Protein AF-A0A9P3EKR0-F1 (afdb_monomer_lite)

Foldseek 3Di:
DADDFDADDQVVQVDDLPAAAEEEEQDDDDPPVPDDDPDDDPLGDDPVVVLVVLVVCCVPVVRYAYEYEEEDDDDDPSHPGYCHVVDDPNNLLNVLLSYQAYYYSPYPSVVSNVNSVHD

Radius of gyration: 14.38 Å; chains: 1; bounding box: 35×34×40 Å

pLDDT: mean 87.96, std 14.67, range [39.5, 98.25]

Structure (mmCIF, N/CA/C/O backbone):
data_AF-A0A9P3EKR0-F1
#
_entry.id   AF-A0A9P3EKR0-F1
#
loop_
_atom_site.group_PDB
_atom_site.id
_atom_site.type_symbol
_atom_site.label_atom_id
_atom_site.label_alt_id
_atom_site.label_comp_id
_atom_site.label_asym_id
_atom_site.label_entity_id
_atom_site.label_seq_id
_atom_site.pdbx_PDB_ins_code
_atom_site.Cartn_x
_atom_site.Cartn_y
_atom_site.Cartn_z
_atom_site.occupancy
_atom_site.B_iso_or_equiv
_atom_site.auth_seq_id
_atom_site.auth_comp_id
_atom_site.auth_asym_id
_atom_site.auth_atom_id
_atom_site.pdbx_PDB_model_num
ATOM 1 N N . MET A 1 1 ? -2.747 -22.035 1.538 1.00 55.47 1 MET A N 1
ATOM 2 C CA . MET A 1 1 ? -1.347 -21.800 1.963 1.00 55.47 1 MET A CA 1
ATOM 3 C C . MET A 1 1 ? -1.390 -20.834 3.137 1.00 55.47 1 MET A C 1
ATOM 5 O O . MET A 1 1 ? -2.161 -19.894 3.055 1.00 55.47 1 MET A O 1
ATOM 9 N N . VAL A 1 2 ? -0.666 -21.079 4.234 1.00 66.19 2 VAL A N 1
ATOM 10 C CA . VAL A 1 2 ? -0.644 -20.167 5.397 1.00 66.19 2 VAL A CA 1
ATOM 11 C C . VAL A 1 2 ? 0.753 -19.567 5.497 1.00 66.19 2 VAL A C 1
ATOM 13 O O . VAL A 1 2 ? 1.719 -20.300 5.704 1.00 66.19 2 VAL A O 1
ATOM 16 N N . LEU A 1 3 ? 0.871 -18.249 5.324 1.00 76.19 3 LEU A N 1
ATOM 17 C CA . LEU A 1 3 ? 2.134 -17.539 5.523 1.00 76.19 3 LEU A CA 1
ATOM 18 C C . LEU A 1 3 ? 2.416 -17.461 7.025 1.00 76.19 3 LEU A C 1
ATOM 20 O O . LEU A 1 3 ? 1.748 -16.727 7.751 1.00 76.19 3 LEU A O 1
ATOM 24 N N . ASN A 1 4 ? 3.407 -18.214 7.497 1.00 80.31 4 ASN A N 1
ATOM 25 C CA . ASN A 1 4 ? 3.853 -18.128 8.882 1.00 80.31 4 ASN A CA 1
ATOM 26 C C . ASN A 1 4 ? 4.919 -17.031 9.005 1.00 80.31 4 ASN A C 1
ATOM 28 O O . ASN A 1 4 ? 6.038 -17.183 8.515 1.00 80.31 4 ASN A O 1
ATOM 32 N N . TYR A 1 5 ? 4.561 -15.913 9.634 1.00 87.12 5 TYR A N 1
ATOM 33 C CA . TYR A 1 5 ? 5.472 -14.802 9.887 1.00 87.12 5 TYR A CA 1
ATOM 34 C C . TYR A 1 5 ? 5.229 -14.201 11.274 1.00 87.12 5 TYR A C 1
ATOM 36 O O . TYR A 1 5 ? 4.123 -14.244 11.814 1.00 87.12 5 TYR A O 1
ATOM 44 N N . LYS A 1 6 ? 6.273 -13.599 11.857 1.00 89.44 6 LYS A N 1
ATOM 45 C CA . LYS A 1 6 ? 6.142 -12.860 13.115 1.00 89.44 6 LYS A CA 1
ATOM 46 C C . LYS A 1 6 ? 5.519 -11.499 12.839 1.00 89.44 6 LYS A C 1
ATOM 48 O O . LYS A 1 6 ? 6.195 -10.604 12.336 1.00 89.44 6 LYS A O 1
ATOM 53 N N . GLU A 1 7 ? 4.255 -11.343 13.208 1.00 90.12 7 GLU A N 1
ATOM 54 C CA . GLU A 1 7 ? 3.566 -10.059 13.154 1.00 90.12 7 GLU A CA 1
ATOM 55 C C . GLU A 1 7 ? 4.327 -8.972 13.927 1.00 90.12 7 GLU A C 1
ATOM 57 O O . GLU A 1 7 ? 4.861 -9.201 15.018 1.00 90.12 7 GLU A O 1
ATOM 62 N N . ARG A 1 8 ? 4.412 -7.777 13.337 1.00 92.12 8 ARG A N 1
ATOM 63 C CA . ARG A 1 8 ? 5.178 -6.645 13.855 1.00 92.12 8 ARG A CA 1
ATOM 64 C C . ARG A 1 8 ? 4.286 -5.449 14.121 1.00 92.12 8 ARG A C 1
ATOM 66 O O . ARG A 1 8 ? 3.297 -5.217 13.436 1.00 92.12 8 ARG A O 1
ATOM 73 N N . ASN A 1 9 ? 4.706 -4.655 15.099 1.00 91.38 9 ASN A N 1
ATOM 74 C CA . ASN A 1 9 ? 4.109 -3.358 15.359 1.00 91.38 9 ASN A CA 1
ATOM 75 C C . ASN A 1 9 ? 4.397 -2.398 14.184 1.00 91.38 9 ASN A C 1
ATOM 77 O O . ASN A 1 9 ? 5.554 -2.248 13.768 1.00 91.38 9 ASN A O 1
ATOM 81 N N . ILE A 1 10 ? 3.336 -1.779 13.660 1.00 95.12 10 ILE A N 1
ATOM 82 C CA . ILE A 1 10 ? 3.358 -0.836 12.535 1.00 95.12 10 ILE A CA 1
ATOM 83 C C . ILE A 1 10 ? 3.234 0.638 12.963 1.00 95.12 10 ILE A C 1
ATOM 85 O O . ILE A 1 10 ? 3.474 1.509 12.130 1.00 95.12 10 ILE A O 1
ATOM 89 N N . SER A 1 11 ? 3.015 0.935 14.251 1.00 94.12 11 SER A N 1
ATOM 90 C CA . SER A 1 11 ? 2.837 2.303 14.779 1.00 94.12 11 SER A CA 1
ATOM 91 C C . SER A 1 11 ? 4.028 3.219 14.514 1.00 94.12 11 SER A C 1
ATOM 93 O O . SER A 1 11 ? 3.870 4.411 14.269 1.00 94.12 11 SER A O 1
ATOM 95 N N . LYS A 1 12 ? 5.239 2.656 14.434 1.00 92.38 12 LYS A N 1
ATOM 96 C CA . LYS A 1 12 ? 6.458 3.389 14.049 1.00 92.38 12 LYS A CA 1
ATOM 97 C C . LYS A 1 12 ? 6.412 3.999 12.641 1.00 92.38 12 LYS A C 1
ATOM 99 O O . LYS A 1 12 ? 7.286 4.788 12.298 1.00 92.38 12 LYS A O 1
ATOM 104 N N . PHE A 1 13 ? 5.468 3.573 11.805 1.00 94.12 13 PHE A N 1
ATOM 105 C CA . PHE A 1 13 ? 5.230 4.121 10.472 1.00 94.12 13 PHE A CA 1
ATOM 106 C C . PHE A 1 13 ? 4.081 5.142 10.451 1.00 94.12 13 PHE A C 1
ATOM 108 O O . PHE A 1 13 ? 3.751 5.637 9.380 1.00 94.12 13 PHE A O 1
ATOM 115 N N . GLY A 1 14 ? 3.472 5.453 11.602 1.00 94.50 14 GLY A N 1
ATOM 116 C CA . GLY A 1 14 ? 2.264 6.281 11.679 1.00 94.50 14 GLY A CA 1
ATOM 117 C C . GLY A 1 14 ? 0.996 5.554 11.212 1.00 94.50 14 GLY A C 1
ATOM 118 O O . GLY A 1 14 ? 0.072 6.206 10.718 1.00 94.50 14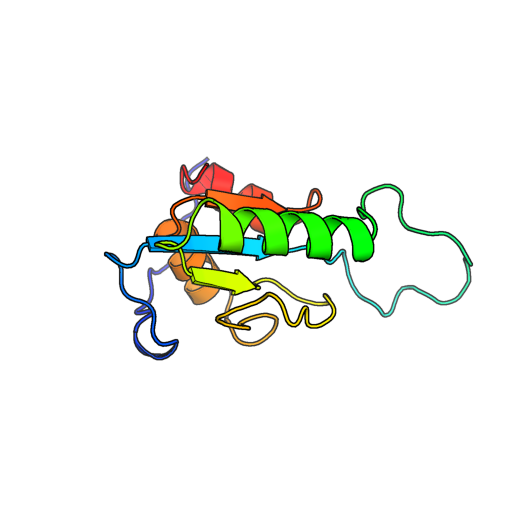 GLY A O 1
ATOM 119 N N . LEU A 1 15 ? 0.991 4.219 11.318 1.00 95.50 15 LEU A N 1
ATOM 120 C CA . LEU A 1 15 ? -0.140 3.346 11.004 1.00 95.50 15 LEU A CA 1
ATOM 121 C C . LEU A 1 15 ? -0.527 2.517 12.224 1.00 95.50 15 LEU A C 1
ATOM 123 O O . LEU A 1 15 ? 0.351 1.970 12.887 1.00 95.50 15 LEU A O 1
ATOM 127 N N . ASP A 1 16 ? -1.821 2.320 12.430 1.00 93.00 16 ASP A N 1
ATOM 128 C CA . ASP A 1 16 ? -2.358 1.403 13.436 1.00 93.00 16 ASP A CA 1
ATOM 129 C C . ASP A 1 16 ? -3.240 0.317 12.805 1.00 93.00 16 ASP A C 1
ATOM 131 O O . ASP A 1 16 ? -3.603 0.383 11.633 1.00 93.00 16 ASP A O 1
ATOM 135 N N . LYS A 1 17 ? -3.575 -0.725 13.577 1.00 90.88 17 LYS A N 1
ATOM 136 C CA . LYS A 1 17 ? -4.391 -1.857 13.089 1.00 90.88 17 LYS A CA 1
ATOM 137 C C . LYS A 1 17 ? -5.814 -1.451 12.690 1.00 90.88 17 LYS A C 1
ATOM 139 O O . LYS A 1 17 ? -6.416 -2.111 11.853 1.00 90.88 17 LYS A O 1
ATOM 144 N N . GLU A 1 18 ? -6.317 -0.376 13.291 1.00 92.12 18 GLU A N 1
ATOM 145 C CA . GLU A 1 18 ? -7.655 0.178 13.051 1.00 92.12 18 GLU A CA 1
ATOM 146 C C . GLU A 1 18 ? -7.654 1.296 11.993 1.00 92.12 18 GLU A C 1
ATOM 148 O O . GLU A 1 18 ? -8.715 1.823 11.640 1.00 92.12 18 GLU A O 1
ATOM 153 N N . ASP A 1 19 ? -6.476 1.691 11.488 1.00 91.94 19 ASP A N 1
ATOM 154 C CA . ASP A 1 19 ? -6.388 2.719 10.454 1.00 91.94 19 ASP A CA 1
ATOM 155 C C . ASP A 1 19 ? -7.054 2.238 9.165 1.00 91.94 19 ASP A C 1
ATOM 157 O O . ASP A 1 19 ? -6.884 1.106 8.713 1.00 91.94 19 ASP A O 1
ATOM 161 N N . LYS A 1 20 ? -7.756 3.152 8.495 1.00 95.06 20 LYS A N 1
ATOM 162 C CA . LYS A 1 20 ? -8.275 2.907 7.150 1.00 95.06 20 LYS A CA 1
ATOM 163 C C . LYS A 1 20 ? -7.232 3.340 6.134 1.00 95.06 20 LYS A C 1
ATOM 165 O O . LYS A 1 20 ? -7.016 4.533 5.927 1.00 95.06 20 LYS A O 1
ATOM 170 N N . TYR A 1 21 ? -6.582 2.375 5.495 1.00 98.12 21 TYR A N 1
ATOM 171 C CA . TYR A 1 21 ? -5.605 2.647 4.447 1.00 98.12 21 TYR A CA 1
ATOM 172 C C . TYR A 1 21 ? -5.606 1.588 3.352 1.00 98.12 21 TYR A C 1
ATOM 174 O O . TYR A 1 21 ? -5.989 0.439 3.566 1.00 98.12 21 TYR A O 1
ATOM 182 N N . ILE A 1 22 ? -5.185 2.012 2.167 1.00 98.25 22 ILE A N 1
ATOM 183 C CA . ILE A 1 22 ? -5.009 1.181 0.981 1.00 98.25 22 ILE A CA 1
ATOM 184 C C . ILE A 1 22 ? -3.512 1.103 0.723 1.00 98.25 22 ILE A C 1
ATOM 186 O O . ILE A 1 22 ? -2.827 2.129 0.726 1.00 98.25 22 ILE A O 1
ATOM 190 N N . THR A 1 23 ? -3.002 -0.104 0.510 1.00 98.25 23 THR A N 1
ATOM 191 C CA . THR A 1 23 ? -1.609 -0.292 0.110 1.00 98.25 23 THR A CA 1
ATOM 192 C C . THR A 1 23 ? -1.513 -0.469 -1.396 1.00 98.25 23 THR A C 1
ATOM 194 O O . THR A 1 23 ? -2.407 -1.034 -2.022 1.00 98.25 23 THR A O 1
ATOM 197 N N . PHE A 1 24 ? -0.421 -0.005 -1.996 1.00 97.44 24 PHE A N 1
ATOM 198 C CA . PHE A 1 24 ? -0.146 -0.306 -3.395 1.00 97.44 24 PHE A CA 1
ATOM 199 C C . PHE A 1 24 ? 1.342 -0.518 -3.666 1.00 97.44 24 PHE A C 1
ATOM 201 O O . PHE A 1 24 ? 2.207 0.074 -3.012 1.00 97.44 24 PHE A O 1
ATOM 208 N N . GLN A 1 25 ? 1.625 -1.347 -4.664 1.00 94.00 25 GLN A N 1
ATOM 209 C CA . GLN A 1 25 ? 2.936 -1.499 -5.279 1.00 94.00 25 GLN A CA 1
ATOM 210 C C . GLN A 1 25 ? 2.766 -1.398 -6.797 1.00 94.00 25 GLN A C 1
ATOM 212 O O . GLN A 1 25 ? 1.952 -2.094 -7.382 1.00 94.00 25 GLN A O 1
ATOM 217 N N . HIS A 1 26 ? 3.548 -0.541 -7.450 1.00 89.94 26 HIS A N 1
ATOM 218 C CA . HIS A 1 26 ? 3.450 -0.349 -8.906 1.00 89.94 26 HIS A CA 1
ATOM 219 C C . HIS A 1 26 ? 4.753 -0.632 -9.661 1.00 89.94 26 HIS A C 1
ATOM 221 O O . HIS A 1 26 ? 4.843 -0.418 -10.870 1.00 89.94 26 HIS A O 1
ATOM 227 N N . GLY A 1 27 ? 5.795 -1.035 -8.933 1.00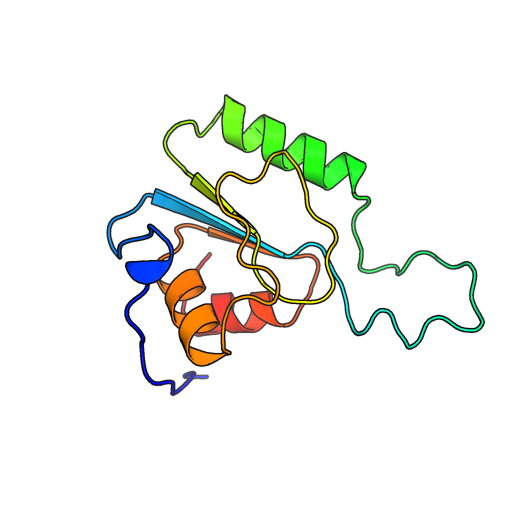 81.12 27 GLY A N 1
ATOM 228 C CA . GLY A 1 27 ? 7.083 -1.400 -9.505 1.00 81.12 27 GLY A CA 1
ATOM 229 C C . GLY A 1 27 ? 7.196 -2.901 -9.728 1.00 81.12 27 GLY A C 1
ATOM 230 O O . GLY A 1 27 ? 6.471 -3.700 -9.131 1.00 81.12 27 GLY A O 1
ATOM 231 N N . TRP A 1 28 ? 8.178 -3.277 -10.542 1.00 74.50 28 TRP A N 1
ATOM 232 C CA . TRP A 1 28 ? 8.482 -4.665 -10.858 1.00 74.50 28 TRP A CA 1
ATOM 233 C C . TRP A 1 28 ? 9.993 -4.921 -10.802 1.00 74.50 28 TRP A C 1
ATOM 235 O O . TRP A 1 28 ? 10.773 -4.150 -11.359 1.00 74.50 28 TRP A O 1
ATOM 245 N N . GLY A 1 29 ? 10.388 -6.031 -10.168 1.00 65.38 29 GLY A N 1
ATOM 246 C CA . GLY A 1 29 ? 11.737 -6.606 -10.250 1.00 65.38 29 GLY A CA 1
ATOM 247 C C . GLY A 1 29 ? 12.894 -5.704 -9.796 1.00 65.38 29 GLY A C 1
ATOM 248 O O . GLY A 1 29 ? 12.703 -4.662 -9.176 1.00 65.38 29 GLY A O 1
ATOM 249 N N . ASN A 1 30 ? 14.130 -6.136 -10.070 1.00 57.78 30 ASN A N 1
ATOM 250 C CA . ASN A 1 30 ? 15.343 -5.348 -9.835 1.00 57.78 30 ASN A CA 1
ATOM 251 C C . ASN A 1 30 ? 15.577 -4.389 -11.008 1.00 57.78 30 ASN A C 1
ATOM 253 O O . ASN A 1 30 ? 15.766 -4.841 -12.137 1.00 57.78 30 ASN A O 1
ATOM 257 N N . LYS A 1 31 ? 15.688 -3.081 -10.725 1.00 54.62 31 LYS A N 1
ATOM 258 C CA . LYS A 1 31 ? 16.067 -2.044 -11.711 1.00 54.62 31 LYS A CA 1
ATOM 259 C C . LYS A 1 31 ? 17.380 -2.361 -12.464 1.00 54.62 31 LYS A C 1
ATOM 261 O O . LYS A 1 31 ? 17.614 -1.808 -13.529 1.00 54.62 31 LYS A O 1
ATOM 266 N N . GLY A 1 32 ? 18.220 -3.255 -11.925 1.00 46.25 32 GLY A N 1
ATOM 267 C CA . GLY A 1 32 ? 19.552 -3.601 -12.434 1.00 46.25 32 GLY A CA 1
ATOM 268 C C . GLY A 1 32 ? 19.641 -4.655 -13.547 1.00 46.25 32 GLY A C 1
ATOM 269 O O . GLY A 1 32 ? 20.718 -4.805 -14.107 1.00 46.25 32 GLY A O 1
ATOM 270 N N . TYR A 1 33 ? 18.563 -5.353 -13.929 1.00 44.16 33 TYR A N 1
ATOM 271 C CA . TYR A 1 33 ? 18.595 -6.254 -15.105 1.00 44.16 33 TYR A CA 1
ATOM 272 C C . TYR A 1 33 ? 18.340 -5.518 -16.435 1.00 44.16 33 TYR A C 1
ATOM 274 O O . TYR A 1 33 ? 18.068 -6.132 -17.464 1.00 44.16 33 TYR A O 1
ATOM 282 N N . ILE A 1 34 ? 18.435 -4.186 -16.419 1.00 47.25 34 ILE A N 1
ATOM 283 C CA . ILE A 1 34 ? 18.130 -3.297 -17.542 1.00 47.25 34 ILE A CA 1
ATOM 284 C C . ILE A 1 34 ? 19.440 -2.813 -18.163 1.00 47.25 34 ILE A C 1
ATOM 286 O O . ILE A 1 34 ? 19.802 -1.643 -18.100 1.00 47.25 34 ILE A O 1
ATOM 290 N N . THR A 1 35 ? 20.167 -3.733 -18.781 1.00 39.50 35 THR A N 1
ATOM 291 C CA . THR A 1 35 ? 21.203 -3.398 -19.761 1.00 39.50 35 THR A CA 1
ATOM 292 C C . THR A 1 35 ? 20.885 -4.182 -21.028 1.00 39.50 35 THR A C 1
ATOM 294 O O . THR A 1 35 ? 21.355 -5.304 -21.189 1.00 39.50 35 THR A O 1
ATOM 297 N N . GLY A 1 36 ? 20.028 -3.647 -21.906 1.00 42.34 36 GLY A N 1
ATOM 298 C CA . GLY A 1 36 ? 19.916 -4.206 -23.261 1.00 42.34 36 GLY A CA 1
ATOM 299 C C . GLY A 1 36 ? 18.595 -4.050 -24.007 1.00 42.34 36 GLY A C 1
ATOM 300 O O . GLY A 1 36 ? 18.6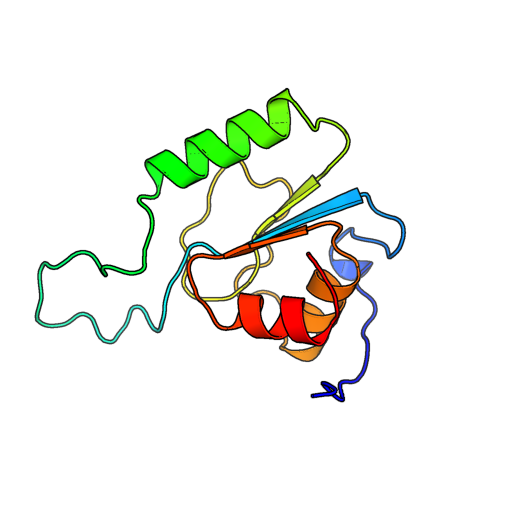13 -4.124 -25.229 1.00 42.34 36 GLY A O 1
ATOM 301 N N . MET A 1 37 ? 17.457 -3.819 -23.346 1.00 44.59 37 MET A N 1
ATOM 302 C CA . MET A 1 37 ? 16.169 -3.745 -24.051 1.00 44.59 37 MET A CA 1
ATOM 303 C C . MET A 1 37 ? 15.392 -2.490 -23.667 1.00 44.59 37 MET A C 1
ATOM 305 O O . MET A 1 37 ? 14.937 -2.328 -22.540 1.00 44.59 37 MET A O 1
ATOM 309 N N . SER A 1 38 ? 15.199 -1.623 -24.653 1.00 51.38 38 SER A N 1
ATOM 310 C CA . SER A 1 38 ? 14.344 -0.431 -24.682 1.00 51.38 38 SER A CA 1
ATOM 311 C C . SER A 1 38 ? 12.835 -0.736 -24.554 1.00 51.38 38 SER A C 1
ATOM 313 O O . SER A 1 38 ? 11.997 0.019 -25.045 1.00 51.38 38 SER A O 1
ATOM 315 N N . GLY A 1 39 ? 12.461 -1.851 -23.921 1.00 52.41 39 GLY A N 1
ATOM 316 C CA . GLY A 1 39 ? 11.093 -2.360 -23.861 1.00 52.41 39 GLY A CA 1
ATOM 317 C C . GLY A 1 39 ? 10.439 -2.104 -22.509 1.00 52.41 39 GLY A C 1
ATOM 318 O O . GLY A 1 39 ? 10.948 -2.523 -21.472 1.00 52.41 39 GLY A O 1
ATOM 319 N N . ARG A 1 40 ? 9.277 -1.445 -22.514 1.00 55.84 40 ARG A N 1
ATOM 320 C CA . ARG A 1 40 ? 8.381 -1.396 -21.349 1.00 55.84 40 ARG A CA 1
ATOM 321 C C . ARG A 1 40 ? 7.988 -2.825 -20.962 1.00 55.84 40 ARG A C 1
ATOM 323 O O . ARG A 1 40 ? 7.549 -3.591 -21.815 1.00 55.84 40 ARG A O 1
ATOM 330 N N . TYR A 1 41 ? 8.119 -3.174 -19.686 1.00 67.69 41 TYR A N 1
ATOM 331 C CA . TYR A 1 41 ? 7.649 -4.457 -19.167 1.00 67.69 41 TYR A CA 1
ATOM 332 C C . TYR A 1 41 ? 6.135 -4.587 -19.355 1.00 67.69 41 TYR A C 1
ATOM 334 O O . TYR A 1 41 ? 5.383 -3.704 -18.951 1.00 67.69 41 TYR A O 1
ATOM 342 N N . THR A 1 42 ? 5.680 -5.707 -19.919 1.00 76.00 42 THR A N 1
ATOM 343 C CA . THR A 1 42 ? 4.259 -5.956 -20.234 1.00 76.00 42 THR A CA 1
ATOM 344 C C . THR A 1 42 ? 3.364 -6.076 -19.001 1.00 76.00 42 THR A C 1
ATOM 346 O O . THR A 1 42 ? 2.153 -5.920 -19.112 1.00 76.00 42 THR A O 1
ATOM 349 N N . LYS A 1 43 ? 3.957 -6.330 -17.829 1.00 76.88 43 LYS A N 1
ATOM 350 C CA . LYS A 1 43 ? 3.257 -6.401 -16.540 1.00 76.88 43 LYS A CA 1
ATOM 351 C C . LYS A 1 43 ? 3.087 -5.042 -15.859 1.00 76.88 43 LYS A C 1
ATOM 353 O O . LYS A 1 43 ? 2.275 -4.912 -14.953 1.00 76.88 43 LYS A O 1
ATOM 358 N N . ILE A 1 44 ? 3.848 -4.025 -16.273 1.00 82.25 44 ILE A N 1
ATOM 359 C CA . ILE A 1 44 ? 3.809 -2.712 -15.627 1.00 82.25 44 ILE A CA 1
ATOM 360 C C . ILE A 1 44 ? 2.726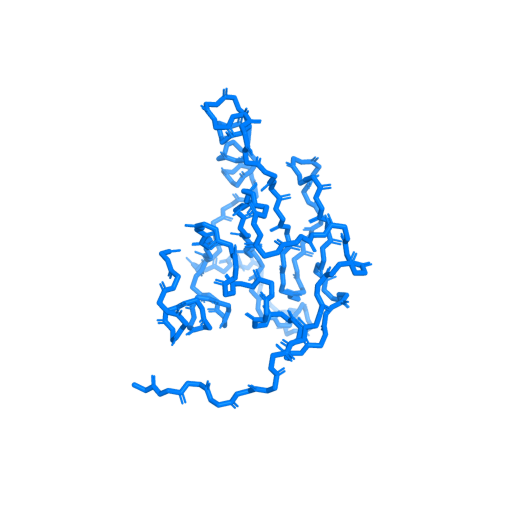 -1.859 -16.278 1.00 82.25 44 ILE A C 1
ATOM 362 O O . ILE A 1 44 ? 2.764 -1.565 -17.473 1.00 82.25 44 ILE A O 1
ATOM 366 N N . TRP A 1 45 ? 1.787 -1.398 -15.460 1.00 87.75 45 TRP A N 1
ATOM 367 C CA . TRP A 1 45 ? 0.839 -0.373 -15.860 1.00 87.75 45 TRP A CA 1
ATOM 368 C C . TRP A 1 45 ? 1.516 0.998 -15.825 1.00 87.75 45 TRP A C 1
ATOM 370 O O . TRP A 1 45 ? 2.260 1.305 -14.895 1.00 87.75 45 TRP A O 1
ATOM 380 N N . GLU A 1 46 ? 1.289 1.825 -16.848 1.00 86.44 46 GLU A N 1
ATOM 381 C CA . GLU A 1 46 ? 1.986 3.109 -16.969 1.00 86.44 46 GLU A CA 1
ATOM 382 C C . GLU A 1 46 ? 1.780 3.995 -15.731 1.00 86.44 46 GLU A C 1
ATOM 384 O O . GLU A 1 46 ? 0.660 4.141 -15.239 1.00 86.44 46 GLU A O 1
ATOM 389 N N . THR A 1 47 ? 2.843 4.669 -15.279 1.00 89.00 47 THR A N 1
ATOM 390 C CA . THR A 1 47 ? 2.819 5.542 -14.094 1.00 89.00 47 THR A CA 1
ATOM 391 C C . THR A 1 47 ? 1.692 6.572 -14.137 1.00 89.00 47 THR A C 1
ATOM 393 O O . THR A 1 47 ? 1.040 6.811 -13.128 1.00 89.00 47 THR A O 1
ATOM 396 N N . LYS A 1 48 ? 1.396 7.145 -15.312 1.00 91.25 48 LYS A N 1
ATOM 397 C CA . LYS A 1 48 ? 0.298 8.114 -15.480 1.00 91.25 48 LYS A CA 1
ATOM 398 C C . LYS A 1 48 ? -1.071 7.535 -15.097 1.00 91.25 48 LYS A C 1
ATOM 400 O O . LYS A 1 48 ? -1.933 8.254 -14.603 1.00 91.25 48 LYS A O 1
ATOM 405 N N . ASN A 1 49 ? -1.267 6.236 -15.314 1.00 94.31 49 ASN A N 1
ATOM 406 C CA . ASN A 1 49 ? -2.512 5.566 -14.984 1.00 94.31 49 ASN A CA 1
ATOM 407 C C . ASN A 1 49 ? -2.604 5.293 -13.480 1.00 94.31 49 ASN A C 1
ATOM 409 O O . ASN A 1 49 ? -3.668 5.490 -12.898 1.00 94.31 49 ASN A O 1
ATOM 413 N N . TRP A 1 50 ? -1.484 4.928 -12.845 1.00 95.19 50 TRP A N 1
ATOM 414 C CA . TRP A 1 50 ? -1.388 4.851 -11.388 1.00 95.19 50 TRP A CA 1
ATOM 415 C C . TRP A 1 50 ? -1.699 6.190 -10.734 1.00 95.19 50 TRP A C 1
ATOM 417 O O . TRP A 1 50 ? -2.575 6.238 -9.880 1.00 95.19 50 TRP A O 1
ATOM 427 N N . LYS A 1 51 ? -1.075 7.283 -11.188 1.00 96.06 51 LYS A N 1
ATOM 428 C CA . LYS A 1 51 ? -1.380 8.639 -10.705 1.00 96.06 51 LYS A CA 1
ATOM 429 C C . LYS A 1 51 ? -2.876 8.938 -10.775 1.00 96.06 51 LYS A C 1
ATOM 431 O O . LYS A 1 51 ? -3.498 9.210 -9.755 1.00 96.06 51 LYS A O 1
ATOM 436 N N . ARG A 1 52 ? -3.484 8.731 -11.949 1.00 97.81 52 ARG A N 1
ATOM 437 C CA . ARG A 1 52 ? -4.931 8.905 -12.154 1.00 97.81 52 ARG A CA 1
ATOM 438 C C . ARG A 1 52 ? -5.778 8.031 -11.220 1.00 97.81 52 ARG A C 1
ATOM 440 O O . ARG A 1 52 ? -6.820 8.473 -10.739 1.00 97.81 52 ARG A O 1
ATOM 447 N N . LEU A 1 53 ? -5.374 6.784 -10.976 1.00 97.62 53 LEU A N 1
ATOM 448 C CA . LEU A 1 53 ? -6.055 5.893 -10.035 1.00 97.62 53 LEU A CA 1
ATOM 449 C C . LEU A 1 53 ? -5.974 6.438 -8.604 1.00 97.62 53 LEU A C 1
ATOM 451 O O . LEU A 1 53 ? -7.004 6.527 -7.940 1.00 97.62 53 LEU A O 1
ATOM 455 N N . LEU A 1 54 ? -4.785 6.828 -8.144 1.00 97.50 54 LEU A N 1
ATOM 456 C CA . LEU A 1 54 ? -4.578 7.347 -6.792 1.00 97.50 54 LEU A CA 1
ATOM 457 C C . LEU A 1 54 ? -5.314 8.677 -6.578 1.00 97.50 54 LEU A C 1
ATOM 459 O O . LEU A 1 54 ? -5.954 8.854 -5.545 1.00 97.50 54 LEU A O 1
ATOM 463 N N . GLU A 1 55 ? -5.324 9.570 -7.569 1.00 97.44 55 GLU A N 1
ATOM 464 C CA . GLU A 1 55 ? -6.132 10.798 -7.556 1.00 97.44 55 GLU A CA 1
ATOM 465 C C . GLU A 1 55 ? -7.627 10.496 -7.400 1.00 97.44 55 GLU A C 1
ATOM 467 O O . GLU A 1 55 ? -8.315 11.116 -6.586 1.00 97.44 55 GLU A O 1
ATOM 472 N N . ASN A 1 56 ? -8.142 9.518 -8.153 1.00 97.75 56 ASN A N 1
ATOM 473 C CA . ASN A 1 56 ? -9.534 9.092 -8.036 1.00 97.75 56 ASN A CA 1
ATOM 474 C C . ASN A 1 56 ? -9.819 8.496 -6.651 1.00 97.75 56 ASN A C 1
ATOM 476 O O . ASN A 1 56 ? -10.824 8.847 -6.041 1.00 97.75 56 ASN A O 1
ATOM 480 N N . ILE A 1 57 ? -8.930 7.652 -6.117 1.00 97.12 57 ILE A N 1
ATOM 481 C CA . ILE A 1 57 ? -9.063 7.105 -4.760 1.00 97.12 57 ILE A CA 1
ATOM 482 C C . ILE A 1 57 ? -9.095 8.240 -3.733 1.00 97.12 57 ILE A C 1
ATOM 484 O O . ILE A 1 57 ? -9.999 8.271 -2.906 1.00 97.12 57 ILE A O 1
ATOM 488 N N . LYS A 1 58 ? -8.188 9.220 -3.808 1.00 95.50 58 LYS A N 1
ATOM 489 C CA . LYS A 1 58 ? -8.199 10.379 -2.899 1.00 95.50 58 LYS A CA 1
ATOM 490 C C . LYS A 1 58 ? -9.501 11.167 -2.980 1.00 95.50 58 LYS A C 1
ATOM 492 O O . LYS A 1 58 ? -10.025 11.597 -1.952 1.00 95.50 58 LYS A O 1
ATOM 497 N N . ARG A 1 59 ? -10.036 11.357 -4.189 1.00 96.56 59 ARG A N 1
ATOM 498 C CA . ARG A 1 59 ? -11.272 12.115 -4.411 1.00 96.56 59 ARG A CA 1
ATOM 499 C C . ARG A 1 59 ? -12.504 11.392 -3.865 1.00 96.56 59 ARG A C 1
ATOM 501 O O . ARG A 1 59 ? -13.296 12.018 -3.160 1.00 96.56 59 ARG A O 1
ATOM 508 N N . GLU A 1 60 ? -12.647 10.104 -4.170 1.00 97.06 60 GLU A N 1
ATOM 509 C CA . GLU A 1 60 ? -13.851 9.317 -3.864 1.00 97.06 60 GLU A CA 1
ATOM 510 C C . GLU A 1 60 ? -13.798 8.651 -2.474 1.00 97.06 60 GLU A C 1
ATOM 512 O O . GLU A 1 60 ? -14.818 8.492 -1.807 1.00 97.06 60 GLU A O 1
ATOM 517 N N . LEU A 1 61 ? -12.605 8.290 -1.995 1.00 95.31 61 LEU A N 1
ATOM 518 C CA . LEU A 1 61 ? -12.365 7.511 -0.774 1.00 95.31 61 LEU A CA 1
ATOM 519 C C . LEU A 1 61 ? -11.550 8.302 0.263 1.00 95.31 61 LEU A C 1
ATOM 521 O O . LEU A 1 61 ? -10.622 7.779 0.872 1.00 95.31 61 LEU A O 1
ATOM 525 N N . LYS A 1 62 ? -11.950 9.550 0.538 1.00 91.12 62 LYS A N 1
ATOM 526 C CA . LYS A 1 62 ? -11.255 10.521 1.422 1.00 91.12 62 LYS A CA 1
ATOM 527 C C . LYS A 1 62 ? -10.870 10.026 2.827 1.00 91.12 62 LYS A C 1
ATOM 529 O O . LYS A 1 62 ? -10.084 10.674 3.507 1.00 91.12 62 LYS A O 1
ATOM 534 N N . LYS A 1 63 ? -11.468 8.930 3.302 1.00 93.88 63 LYS A N 1
ATOM 535 C CA . LYS A 1 63 ? -11.187 8.334 4.620 1.00 93.88 63 LYS A CA 1
ATOM 536 C C . LYS A 1 63 ? -9.989 7.382 4.616 1.00 93.88 63 LYS A C 1
ATOM 538 O O . LYS A 1 63 ? -9.580 6.963 5.693 1.00 93.88 63 LYS A O 1
ATOM 543 N N . PHE A 1 64 ? -9.483 6.998 3.445 1.00 96.75 64 PHE A N 1
ATOM 544 C CA . PHE A 1 64 ? -8.393 6.039 3.316 1.00 96.75 64 PHE A CA 1
ATOM 545 C C . PHE A 1 64 ? -7.075 6.757 3.047 1.00 96.75 64 PHE A C 1
ATOM 547 O O . PHE A 1 64 ? -6.974 7.514 2.084 1.00 96.75 64 PHE A O 1
ATOM 554 N N . LYS A 1 65 ? -6.054 6.478 3.864 1.00 96.88 65 LYS A N 1
ATOM 555 C CA . LYS A 1 65 ? -4.669 6.852 3.541 1.00 96.88 65 LYS A CA 1
ATOM 556 C C . LYS A 1 65 ? -4.163 5.974 2.393 1.00 96.88 65 LYS A C 1
ATOM 558 O O . LYS A 1 65 ? -4.431 4.771 2.371 1.00 96.88 65 LYS A O 1
ATOM 563 N N . ILE A 1 66 ? -3.387 6.541 1.480 1.00 98.19 66 ILE A N 1
ATOM 564 C CA . ILE A 1 66 ? -2.707 5.805 0.411 1.00 98.19 66 ILE A CA 1
ATOM 565 C C . ILE A 1 66 ? -1.269 5.510 0.841 1.00 98.19 66 ILE A C 1
ATOM 567 O O . ILE A 1 66 ? -0.475 6.426 1.065 1.00 98.19 66 ILE A O 1
ATOM 571 N N . VAL A 1 67 ? -0.924 4.226 0.943 1.00 98.19 67 VAL A N 1
ATOM 572 C CA . VAL A 1 67 ? 0.379 3.756 1.430 1.00 98.19 67 VAL A CA 1
ATOM 573 C C . VAL A 1 67 ? 1.128 3.028 0.320 1.00 98.19 67 VAL A C 1
ATOM 575 O O . VAL A 1 67 ? 0.713 1.965 -0.138 1.00 98.19 67 VAL A O 1
ATOM 578 N N . GLN A 1 68 ? 2.274 3.562 -0.091 1.00 97.56 68 GLN A N 1
ATOM 579 C CA . GLN A 1 68 ? 3.117 2.918 -1.095 1.00 97.56 68 GLN A CA 1
ATOM 580 C C . GLN A 1 68 ? 4.097 1.950 -0.430 1.00 97.56 68 GLN A C 1
ATOM 582 O O . GLN A 1 68 ? 4.885 2.353 0.430 1.00 97.56 68 GLN A O 1
ATOM 587 N N . VAL A 1 69 ? 4.087 0.685 -0.847 1.00 96.56 69 VAL A N 1
ATOM 588 C CA . VAL A 1 69 ? 4.910 -0.394 -0.277 1.00 96.56 69 VAL A CA 1
ATOM 589 C C . VAL A 1 69 ? 5.775 -1.076 -1.344 1.00 96.56 69 VAL A C 1
ATOM 591 O O . VAL A 1 69 ? 5.775 -0.683 -2.510 1.00 96.56 69 VAL A O 1
ATOM 594 N N . GLY A 1 70 ? 6.547 -2.085 -0.933 1.00 91.25 70 GLY A N 1
ATOM 595 C CA . GLY A 1 70 ? 7.365 -2.898 -1.831 1.00 91.25 70 GLY A CA 1
ATOM 596 C C . GLY A 1 70 ? 8.818 -2.443 -1.935 1.00 91.25 70 GLY A C 1
ATOM 597 O O . GLY A 1 70 ? 9.376 -1.870 -0.994 1.00 91.25 70 GLY A O 1
ATOM 598 N N . ILE A 1 71 ? 9.427 -2.754 -3.078 1.00 86.88 71 ILE A N 1
ATOM 599 C CA . ILE A 1 71 ? 10.788 -2.369 -3.474 1.00 86.88 71 ILE A CA 1
ATOM 600 C C . ILE A 1 71 ? 10.783 -1.872 -4.927 1.00 86.88 71 ILE A C 1
ATOM 602 O O . ILE A 1 71 ? 9.877 -2.190 -5.696 1.00 86.88 71 ILE A O 1
ATOM 606 N N . ASN A 1 72 ? 11.818 -1.125 -5.322 1.00 79.38 72 ASN A N 1
ATOM 607 C CA . ASN A 1 72 ? 12.143 -0.818 -6.725 1.00 79.38 72 ASN A CA 1
ATOM 608 C C . ASN A 1 72 ? 11.079 -0.055 -7.544 1.00 79.38 72 ASN A C 1
ATOM 610 O O . ASN A 1 72 ? 11.171 -0.013 -8.7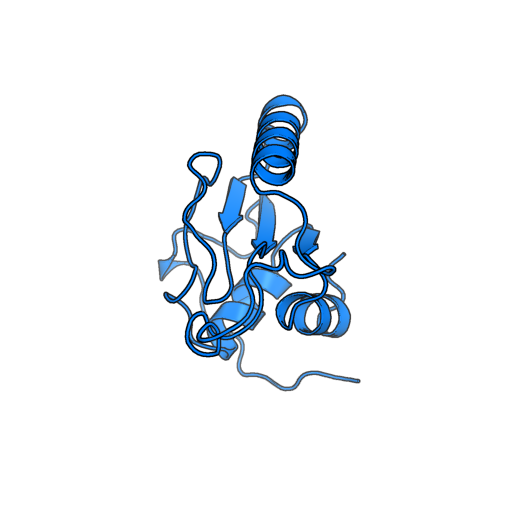68 1.00 79.38 72 ASN A O 1
ATOM 614 N N . SER A 1 73 ? 10.118 0.604 -6.895 1.00 83.19 73 SER A N 1
ATOM 615 C CA . SER A 1 73 ? 9.181 1.534 -7.551 1.00 83.19 73 SER A CA 1
ATOM 616 C C . SER A 1 73 ? 9.591 3.001 -7.364 1.00 83.19 73 SER A C 1
ATOM 618 O O . SER A 1 73 ? 10.298 3.321 -6.405 1.00 83.19 73 SER A O 1
ATOM 620 N N . ASP A 1 74 ? 9.191 3.884 -8.280 1.00 87.75 74 ASP A N 1
ATOM 621 C CA . ASP A 1 74 ? 9.426 5.327 -8.136 1.00 87.75 74 ASP A CA 1
ATOM 622 C C . ASP A 1 74 ? 8.479 5.918 -7.088 1.00 87.75 74 ASP A C 1
ATOM 624 O O . ASP A 1 74 ? 7.470 5.313 -6.749 1.00 87.75 74 ASP A O 1
ATOM 628 N N . TYR A 1 75 ? 8.784 7.080 -6.524 1.00 93.19 75 TYR A N 1
ATOM 629 C CA . TYR A 1 75 ? 7.844 7.742 -5.617 1.00 93.19 75 TYR A CA 1
ATOM 630 C C . TYR A 1 75 ? 6.683 8.361 -6.408 1.00 93.19 75 TYR A C 1
ATOM 632 O O . TYR A 1 75 ? 6.923 9.052 -7.399 1.00 93.19 75 TYR A O 1
ATOM 640 N N . LEU A 1 76 ? 5.441 8.137 -5.959 1.00 94.88 76 LEU A N 1
ATOM 641 C CA . LEU A 1 76 ? 4.257 8.835 -6.472 1.00 94.88 76 LEU A CA 1
ATOM 642 C C . LEU A 1 76 ? 3.766 9.856 -5.442 1.00 94.88 76 LEU A C 1
ATOM 644 O O . LEU A 1 76 ? 3.480 9.485 -4.303 1.00 94.88 76 LEU A O 1
ATOM 648 N N . GLU A 1 77 ? 3.650 11.122 -5.844 1.00 96.62 77 GLU A N 1
ATOM 649 C CA . GLU A 1 77 ? 3.256 12.253 -4.984 1.00 96.62 77 GLU A CA 1
ATOM 650 C C . GLU A 1 77 ? 1.840 12.117 -4.414 1.00 96.62 77 GLU A C 1
ATOM 652 O O . GLU A 1 77 ? 1.513 12.670 -3.367 1.00 96.62 77 GLU A O 1
ATOM 657 N N . GLU A 1 78 ? 0.999 11.326 -5.072 1.00 96.50 78 GLU A N 1
ATOM 658 C CA . GLU A 1 78 ? -0.345 10.990 -4.633 1.00 96.50 78 GLU A CA 1
ATOM 659 C C . GLU A 1 78 ? -0.344 10.046 -3.416 1.00 96.50 78 GLU A C 1
ATOM 661 O O . GLU A 1 78 ? -1.404 9.731 -2.886 1.00 96.50 78 GLU A O 1
ATOM 666 N N . THR A 1 79 ? 0.818 9.621 -2.925 1.00 96.81 79 THR A N 1
ATOM 667 C CA . THR A 1 79 ? 0.974 8.782 -1.731 1.00 96.81 79 THR A CA 1
ATOM 668 C C . THR A 1 79 ? 0.929 9.616 -0.450 1.00 96.81 79 THR A C 1
ATOM 670 O O . THR A 1 79 ? 1.632 10.613 -0.333 1.00 96.81 79 THR A O 1
ATOM 673 N N . ASP A 1 80 ? 0.170 9.176 0.556 1.00 97.44 80 ASP A N 1
ATOM 674 C CA . ASP A 1 80 ? 0.166 9.811 1.884 1.00 97.44 80 ASP A CA 1
ATOM 675 C C . ASP A 1 80 ? 1.294 9.276 2.779 1.00 97.44 80 ASP A C 1
ATOM 677 O O . ASP A 1 80 ? 1.834 9.998 3.616 1.00 97.44 80 ASP A O 1
ATOM 681 N N . LEU A 1 81 ? 1.682 8.008 2.594 1.00 97.44 81 LEU A N 1
ATOM 682 C CA . LEU A 1 81 ? 2.792 7.385 3.311 1.00 97.44 81 LEU A CA 1
ATOM 683 C C . LEU A 1 81 ? 3.652 6.495 2.402 1.00 97.44 81 LEU A C 1
ATOM 685 O O . LEU A 1 81 ? 3.213 5.458 1.909 1.00 97.44 81 LEU A O 1
ATOM 689 N N . TYR A 1 82 ? 4.918 6.871 2.226 1.00 97.12 82 TYR A N 1
ATOM 690 C CA . TYR A 1 82 ? 5.871 6.134 1.394 1.00 97.12 82 TYR A CA 1
ATOM 691 C C . TYR A 1 82 ? 6.750 5.189 2.228 1.00 97.12 82 TYR A C 1
ATOM 693 O O . TYR A 1 82 ? 7.649 5.646 2.946 1.00 97.12 82 TYR A O 1
ATOM 701 N N . LEU A 1 83 ? 6.522 3.875 2.105 1.00 96.81 83 LEU A N 1
ATOM 702 C CA . LEU A 1 83 ? 7.225 2.793 2.818 1.00 96.81 83 LEU A CA 1
ATOM 703 C C . LEU A 1 83 ? 8.058 1.869 1.916 1.00 96.81 83 LEU A C 1
ATOM 705 O O . LEU A 1 83 ? 8.678 0.924 2.413 1.00 96.81 83 LEU A O 1
ATOM 709 N N . ASN A 1 84 ? 8.096 2.131 0.613 1.00 93.31 84 ASN A N 1
ATOM 710 C CA . ASN A 1 84 ? 8.906 1.385 -0.346 1.00 93.31 84 ASN A CA 1
ATOM 711 C C . ASN A 1 84 ? 10.393 1.380 0.077 1.00 93.31 84 ASN A C 1
ATOM 713 O O . ASN A 1 84 ? 10.977 2.430 0.354 1.00 93.31 84 ASN A O 1
ATOM 717 N N . GLY A 1 85 ? 10.981 0.188 0.209 1.00 92.06 85 GLY A N 1
ATOM 718 C CA . GLY A 1 85 ? 12.344 -0.024 0.716 1.00 92.06 85 GLY A CA 1
ATOM 719 C C . GLY A 1 85 ? 12.557 0.268 2.213 1.00 92.06 85 GLY A C 1
ATOM 720 O O . GLY A 1 85 ? 13.676 0.137 2.699 1.00 92.06 85 GLY A O 1
ATOM 721 N N . LYS A 1 86 ? 11.515 0.645 2.971 1.00 94.62 86 LYS A N 1
ATOM 722 C CA . LYS A 1 86 ? 11.604 1.018 4.404 1.00 94.62 86 LYS A CA 1
ATOM 723 C C . LYS A 1 86 ? 11.090 -0.065 5.359 1.00 94.62 86 LYS A C 1
ATOM 725 O O . LYS A 1 86 ? 11.027 0.136 6.578 1.00 94.62 86 LYS A O 1
ATOM 730 N N . THR A 1 87 ? 10.693 -1.214 4.824 1.00 94.69 87 THR A N 1
ATOM 731 C CA . THR A 1 87 ? 10.128 -2.334 5.579 1.00 94.69 87 THR A CA 1
ATOM 732 C C . THR A 1 87 ? 10.990 -3.582 5.408 1.00 94.69 87 THR A C 1
ATOM 734 O O . THR A 1 87 ? 11.490 -3.874 4.328 1.00 94.69 87 THR A O 1
ATOM 737 N N . SER A 1 88 ? 11.177 -4.325 6.500 1.00 94.38 88 SER A N 1
ATOM 738 C CA . SER A 1 88 ? 11.578 -5.732 6.419 1.00 94.38 88 SER A CA 1
ATOM 739 C C . SER A 1 88 ? 10.361 -6.570 6.015 1.00 94.38 88 SER A C 1
ATOM 741 O O . SER A 1 88 ? 9.230 -6.122 6.202 1.00 94.38 88 SER A O 1
ATOM 743 N N . PHE A 1 89 ? 10.566 -7.782 5.494 1.00 94.44 89 PHE A N 1
ATOM 744 C CA . PHE A 1 89 ? 9.473 -8.621 4.982 1.00 94.44 89 PHE A CA 1
ATOM 745 C C . PHE A 1 89 ? 8.343 -8.857 6.004 1.00 94.44 89 PHE A C 1
ATOM 747 O O . PHE A 1 89 ? 7.168 -8.714 5.688 1.00 94.44 89 PHE A O 1
ATOM 754 N N . ASP A 1 90 ? 8.683 -9.118 7.265 1.00 95.50 90 ASP A N 1
ATOM 755 C CA . ASP A 1 90 ? 7.723 -9.280 8.366 1.00 95.50 90 ASP A CA 1
ATOM 756 C C . ASP A 1 90 ? 6.904 -8.007 8.668 1.00 95.50 90 ASP A C 1
ATOM 758 O O . ASP A 1 90 ? 5.709 -8.063 8.976 1.00 95.50 90 ASP A O 1
ATOM 762 N N . LYS A 1 91 ? 7.531 -6.833 8.546 1.00 95.88 91 LYS A N 1
ATOM 763 C CA . LYS A 1 91 ? 6.855 -5.538 8.674 1.00 95.88 91 LYS A CA 1
ATOM 764 C C . LYS A 1 91 ? 5.962 -5.260 7.474 1.00 95.88 91 LYS A C 1
ATOM 766 O O . LYS A 1 91 ? 4.849 -4.799 7.678 1.00 95.88 91 LYS A O 1
ATOM 771 N N . LEU A 1 92 ? 6.422 -5.570 6.264 1.00 96.69 92 LEU A N 1
ATOM 772 C CA . LEU A 1 92 ? 5.629 -5.465 5.041 1.00 96.69 92 LEU A CA 1
ATOM 773 C C . LEU A 1 92 ? 4.363 -6.322 5.139 1.00 96.69 92 LEU A C 1
ATOM 775 O O . LEU A 1 92 ? 3.273 -5.808 4.919 1.00 96.69 92 LEU A O 1
ATOM 779 N N . CYS A 1 93 ? 4.491 -7.580 5.569 1.00 96.94 93 CYS A N 1
ATOM 780 C CA . CYS A 1 93 ? 3.346 -8.462 5.808 1.00 96.94 93 CYS A CA 1
ATOM 781 C C . CYS A 1 93 ? 2.372 -7.860 6.828 1.00 96.94 93 CYS A C 1
ATOM 783 O O . CYS A 1 93 ? 1.167 -7.893 6.618 1.00 96.94 93 CYS A O 1
ATOM 785 N N . SER A 1 94 ? 2.881 -7.258 7.910 1.00 96.50 94 SER A N 1
ATOM 786 C CA . SER A 1 94 ? 2.035 -6.593 8.914 1.00 96.50 94 SER A CA 1
ATOM 787 C C . SER A 1 94 ? 1.308 -5.370 8.345 1.00 96.50 94 SER A C 1
ATOM 789 O O . SER A 1 94 ? 0.131 -5.190 8.625 1.00 96.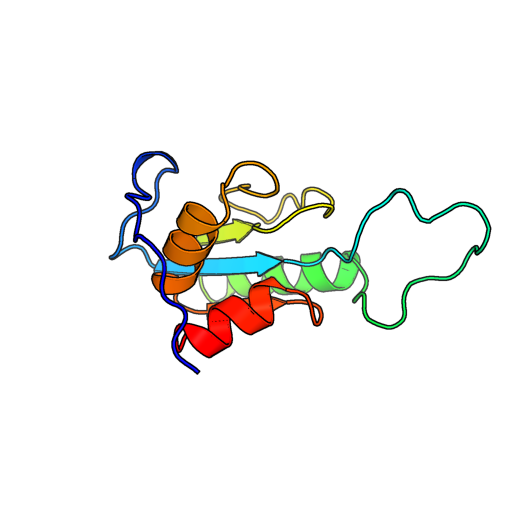50 94 SER A O 1
ATOM 791 N N . VAL A 1 95 ? 1.976 -4.552 7.526 1.00 97.81 95 VAL A N 1
ATOM 792 C CA . VAL A 1 95 ? 1.357 -3.400 6.847 1.00 97.81 95 VAL A CA 1
ATOM 793 C C . VAL A 1 95 ? 0.291 -3.857 5.846 1.00 97.81 95 VAL A C 1
ATOM 795 O O . VAL A 1 95 ? -0.782 -3.278 5.788 1.00 97.81 95 VAL A O 1
ATOM 798 N N . ILE A 1 96 ? 0.542 -4.912 5.070 1.00 97.44 96 ILE A N 1
ATOM 799 C CA . ILE A 1 96 ? -0.454 -5.417 4.115 1.00 97.44 96 ILE A CA 1
ATOM 800 C C . ILE A 1 96 ? -1.648 -6.031 4.859 1.00 97.44 96 ILE A C 1
ATOM 802 O O . ILE A 1 96 ? -2.781 -5.680 4.546 1.00 97.44 96 ILE A O 1
ATOM 806 N N . LYS A 1 97 ? -1.411 -6.861 5.888 1.00 96.81 97 LYS A N 1
ATOM 807 C CA . LYS A 1 97 ? -2.452 -7.556 6.673 1.00 96.81 97 LYS A CA 1
ATOM 808 C C . LYS A 1 97 ? -3.549 -6.634 7.206 1.00 96.81 97 LYS A C 1
ATOM 810 O O . LYS A 1 97 ? -4.704 -7.036 7.258 1.00 96.81 97 LYS A O 1
ATOM 815 N N . TYR A 1 98 ? -3.169 -5.441 7.659 1.00 97.00 98 TYR A N 1
ATOM 816 C CA . TYR A 1 98 ? -4.097 -4.477 8.254 1.00 97.00 98 TYR A CA 1
ATOM 817 C C . TYR A 1 98 ? -4.614 -3.438 7.253 1.00 97.00 98 TYR A C 1
ATOM 819 O O . TYR A 1 98 ? -5.395 -2.570 7.628 1.00 97.00 98 TYR A O 1
ATOM 827 N N . SER A 1 99 ? -4.192 -3.508 5.989 1.00 97.75 99 SER A N 1
ATOM 828 C CA . SER A 1 99 ? -4.739 -2.649 4.943 1.00 97.75 99 SER A CA 1
ATOM 829 C C . SER A 1 99 ? -6.138 -3.113 4.532 1.00 97.75 99 SER A C 1
ATOM 831 O O . SER A 1 99 ? -6.470 -4.294 4.605 1.00 97.75 99 SER A O 1
ATOM 833 N N . ALA A 1 100 ? -6.974 -2.179 4.087 1.00 97.06 100 ALA A N 1
ATOM 834 C CA . ALA A 1 100 ? -8.326 -2.490 3.629 1.00 97.06 100 ALA A CA 1
ATOM 835 C C . ALA A 1 100 ? -8.361 -3.108 2.221 1.00 97.06 100 ALA A C 1
ATOM 837 O O . ALA A 1 100 ? -9.347 -3.748 1.855 1.00 97.06 100 ALA A O 1
ATOM 838 N N . LEU A 1 101 ? -7.319 -2.845 1.430 1.00 97.31 101 LEU A N 1
ATOM 839 C CA . LEU A 1 101 ? -7.148 -3.262 0.041 1.00 97.31 101 LEU A CA 1
ATOM 840 C C . LEU A 1 101 ? -5.661 -3.159 -0.320 1.00 97.31 101 LEU A C 1
ATOM 842 O O . LEU A 1 101 ? -4.989 -2.199 0.088 1.00 97.31 101 LEU A O 1
ATOM 846 N N . HIS A 1 102 ? -5.180 -4.095 -1.129 1.00 97.75 102 HIS A N 1
ATOM 847 C CA . HIS A 1 102 ? -3.884 -4.046 -1.786 1.00 97.75 102 HIS A CA 1
ATOM 848 C C . HIS A 1 102 ? -4.042 -3.958 -3.313 1.00 97.75 102 HIS A C 1
ATOM 850 O O . HIS A 1 102 ? -4.801 -4.709 -3.913 1.00 97.75 102 HIS A O 1
ATOM 856 N N . ILE A 1 103 ? -3.309 -3.051 -3.966 1.00 96.94 103 ILE A N 1
ATOM 857 C CA . ILE A 1 103 ? -3.316 -2.899 -5.432 1.00 96.94 103 ILE A CA 1
ATOM 858 C C . ILE A 1 103 ? -1.899 -3.131 -5.977 1.00 96.94 103 ILE A C 1
ATOM 860 O O . ILE A 1 103 ? -0.965 -2.441 -5.569 1.00 96.94 103 ILE A O 1
ATOM 864 N N . ASP A 1 104 ? -1.731 -4.062 -6.921 1.00 93.50 104 ASP A N 1
ATOM 865 C CA . ASP A 1 104 ? -0.415 -4.447 -7.465 1.00 93.50 104 ASP A CA 1
ATOM 866 C C . ASP A 1 104 ? -0.448 -4.700 -8.991 1.00 93.50 104 ASP A C 1
ATOM 868 O O . ASP A 1 104 ? -1.487 -5.008 -9.571 1.00 93.50 104 ASP A O 1
ATOM 872 N N . THR A 1 105 ? 0.715 -4.601 -9.637 1.00 85.19 105 THR A N 1
ATOM 873 C CA . THR A 1 105 ? 1.021 -4.907 -11.053 1.00 85.19 105 THR A CA 1
ATOM 874 C C . THR A 1 105 ? 1.427 -6.373 -11.293 1.00 85.19 105 THR A C 1
ATOM 876 O O . THR A 1 105 ? 2.223 -6.642 -12.188 1.00 85.19 105 THR A O 1
ATOM 879 N N . ASP A 1 106 ? 0.912 -7.330 -10.510 1.00 83.12 106 ASP A N 1
ATOM 880 C CA . ASP A 1 106 ? 1.385 -8.736 -10.493 1.00 83.12 106 ASP A CA 1
ATOM 881 C C . ASP A 1 106 ? 2.825 -8.869 -9.936 1.00 83.12 106 ASP A C 1
ATOM 883 O O . ASP A 1 106 ? 3.752 -9.377 -10.577 1.00 83.12 106 ASP A O 1
ATOM 887 N N . GLY A 1 107 ? 3.025 -8.322 -8.730 1.00 83.31 107 GLY A N 1
ATOM 888 C CA . GLY A 1 107 ? 4.258 -8.389 -7.947 1.00 83.31 107 GLY A CA 1
ATOM 889 C C . GLY A 1 107 ? 4.176 -9.325 -6.735 1.00 83.31 107 GLY A C 1
ATOM 890 O O . GLY A 1 107 ? 3.149 -9.918 -6.421 1.00 83.31 107 GLY A O 1
ATOM 891 N N . GLY A 1 108 ? 5.286 -9.451 -6.000 1.00 89.25 108 GLY A N 1
ATOM 892 C CA . GLY A 1 108 ? 5.342 -10.310 -4.810 1.00 89.25 108 GLY A CA 1
ATOM 893 C C . GLY A 1 108 ? 4.406 -9.879 -3.671 1.00 89.25 108 GLY A C 1
ATOM 894 O O . GLY A 1 108 ? 4.014 -10.724 -2.867 1.00 89.25 108 GLY A O 1
ATOM 895 N N . CYS A 1 109 ? 4.025 -8.596 -3.594 1.00 93.75 109 CYS A N 1
ATOM 896 C CA . CYS A 1 109 ? 3.104 -8.117 -2.561 1.00 93.75 109 CYS A CA 1
ATOM 897 C C . CYS A 1 109 ? 1.671 -8.607 -2.788 1.00 93.75 109 CYS A C 1
ATOM 899 O O . CYS A 1 109 ? 0.998 -8.916 -1.807 1.00 93.75 109 CYS A O 1
ATOM 901 N N . MET A 1 110 ? 1.248 -8.796 -4.040 1.00 93.94 110 MET A N 1
ATOM 902 C CA . MET A 1 110 ? -0.018 -9.456 -4.374 1.00 93.94 110 MET A CA 1
ATOM 903 C C . MET A 1 110 ? -0.141 -10.841 -3.724 1.00 93.94 110 MET A C 1
ATOM 905 O O . MET A 1 110 ? -1.134 -11.125 -3.060 1.00 93.94 110 MET A O 1
ATOM 909 N N . HIS A 1 111 ? 0.898 -11.678 -3.810 1.00 93.56 111 HIS A N 1
ATOM 910 C CA . HIS A 1 111 ? 0.884 -12.995 -3.161 1.00 93.56 111 HIS A CA 1
ATOM 911 C C . HIS A 1 111 ? 0.821 -12.905 -1.631 1.00 93.56 111 HIS A C 1
ATOM 913 O O . HIS A 1 111 ? 0.205 -13.755 -0.983 1.00 93.56 111 HIS A O 1
ATOM 919 N N . VAL A 1 112 ? 1.454 -11.886 -1.042 1.00 95.50 112 VAL A N 1
ATOM 920 C CA . VAL A 1 112 ? 1.371 -11.623 0.400 1.00 95.50 112 VAL A CA 1
ATOM 921 C C . VAL A 1 112 ? -0.054 -11.229 0.786 1.00 95.50 112 VAL A C 1
ATOM 923 O O . VAL A 1 112 ? -0.579 -11.794 1.742 1.00 95.50 112 VAL A O 1
ATOM 926 N N . ALA A 1 113 ? -0.688 -10.320 0.041 1.00 96.44 113 ALA A N 1
ATOM 927 C CA . ALA A 1 113 ? -2.065 -9.889 0.274 1.00 96.44 113 ALA A CA 1
ATOM 928 C C . ALA A 1 113 ? -3.044 -11.069 0.212 1.00 96.44 113 ALA A C 1
ATOM 930 O O . ALA A 1 113 ? -3.751 -11.322 1.188 1.00 96.44 113 ALA A O 1
ATOM 931 N N . GLU A 1 114 ? -2.977 -11.862 -0.860 1.00 95.88 114 GLU A N 1
ATOM 932 C CA . GLU A 1 114 ? -3.815 -13.051 -1.047 1.00 95.88 114 GLU A CA 1
ATOM 933 C C . GLU A 1 114 ? -3.639 -14.047 0.108 1.00 95.88 114 GLU A C 1
ATOM 935 O O . GLU A 1 114 ? -4.604 -14.519 0.705 1.00 95.88 114 GLU A O 1
ATOM 940 N N . THR A 1 115 ? -2.392 -14.318 0.509 1.00 95.75 115 THR A N 1
ATOM 941 C CA . THR A 1 115 ? -2.123 -15.273 1.596 1.00 95.75 115 THR A CA 1
ATOM 942 C C . THR A 1 115 ? -2.616 -14.776 2.962 1.00 95.75 115 THR A C 1
ATOM 944 O O . THR A 1 115 ? -2.875 -15.578 3.862 1.00 95.75 115 THR A O 1
ATOM 947 N N . LEU A 1 116 ? -2.744 -13.460 3.136 1.00 95.31 116 LEU A N 1
ATOM 948 C CA . LEU A 1 116 ? -3.240 -12.824 4.356 1.00 95.31 116 LEU A CA 1
ATOM 949 C C . LEU A 1 116 ? -4.748 -12.529 4.305 1.00 95.31 116 LEU A C 1
ATOM 951 O O . LEU A 1 116 ? -5.268 -11.957 5.261 1.00 95.31 116 LEU A O 1
ATOM 955 N N . ASN A 1 117 ? -5.449 -12.961 3.248 1.00 95.50 117 ASN A N 1
ATOM 956 C CA . ASN A 1 117 ? -6.864 -12.676 2.979 1.00 95.50 117 ASN A CA 1
ATOM 957 C C . ASN A 1 117 ? -7.183 -11.173 2.918 1.00 95.50 117 ASN A C 1
ATOM 959 O O . ASN A 1 117 ? -8.238 -10.725 3.374 1.00 95.50 117 ASN A O 1
ATOM 963 N N . VAL A 1 118 ? -6.260 -10.392 2.364 1.00 96.50 118 VAL A N 1
ATOM 964 C CA . VAL A 1 118 ? -6.467 -8.979 2.051 1.00 96.50 118 VAL A CA 1
ATOM 965 C C . VAL A 1 118 ? -6.936 -8.896 0.606 1.00 96.50 118 VAL A C 1
ATOM 967 O O . VAL A 1 118 ? -6.349 -9.538 -0.263 1.00 96.50 118 VAL A O 1
ATOM 970 N N . LYS A 1 119 ? -8.012 -8.139 0.378 1.00 92.62 119 LYS A N 1
ATOM 971 C CA . LYS A 1 119 ? -8.551 -7.907 -0.967 1.00 92.62 119 LYS A CA 1
ATOM 972 C C . LYS A 1 119 ? -7.573 -7.156 -1.852 1.00 92.62 119 LYS A C 1
ATOM 974 O O . LYS A 1 119 ? -6.803 -6.338 -1.297 1.00 92.62 119 LYS A O 1
#

Secondary structure (DSSP, 8-state):
----------GGGT--TT--EEEEE---S-GGG-SS--PPPTTPPPHHHHHHHHHHHHHH-TTSEEEE-SSSPPP-TT-SEE-TTS--HHHHHHHHHT-SEEEESS-HHHHHHHHTT--

Sequence (119 aa):
MVLNYKERNISKFGLDKEDKYITFQHGWGNKGYITGMSGRYTKIWETKNWKRLLENIKRELKKFKIVQVGINSDYLEETDLYLNGKTSFDKLCSVIKYSALHIDTDGGCMHVAETLNVK